Protein AF-A0A177QJ69-F1 (afdb_monomer_lite)

Structure (mmCIF, N/CA/C/O backbone):
data_AF-A0A177QJ69-F1
#
_entry.id   AF-A0A177QJ69-F1
#
loop_
_atom_site.group_PDB
_atom_site.id
_atom_site.type_symbol
_atom_site.label_atom_id
_atom_site.label_alt_id
_atom_site.label_comp_id
_a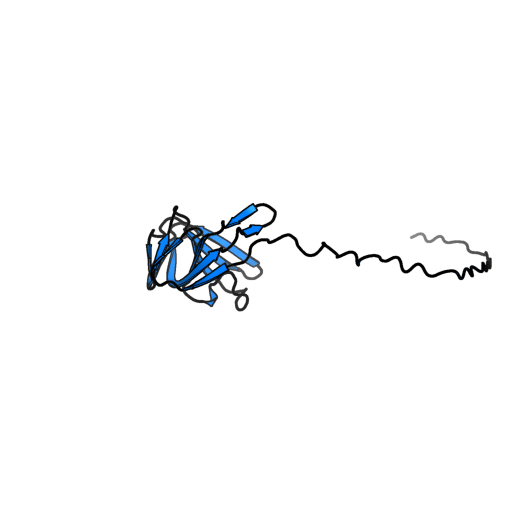tom_site.label_asym_id
_atom_site.label_entity_id
_atom_site.label_seq_id
_atom_site.pdbx_PDB_ins_code
_atom_site.Cartn_x
_atom_site.Cartn_y
_atom_site.Cartn_z
_atom_site.occupancy
_atom_site.B_iso_or_equiv
_atom_site.auth_seq_id
_atom_site.auth_comp_id
_atom_site.auth_asym_id
_atom_site.auth_atom_id
_atom_site.pdbx_PDB_model_num
ATOM 1 N N . MET A 1 1 ? 7.091 71.073 3.651 1.00 44.84 1 MET A N 1
ATOM 2 C CA . MET A 1 1 ? 6.932 72.081 2.580 1.00 44.84 1 MET A CA 1
ATOM 3 C C . MET A 1 1 ? 8.305 72.528 2.108 1.00 44.84 1 MET A C 1
ATOM 5 O O . MET A 1 1 ? 9.000 73.165 2.885 1.00 44.84 1 MET A O 1
ATOM 9 N N . LYS A 1 2 ? 8.689 72.193 0.874 1.00 37.41 2 LYS A N 1
ATOM 10 C CA . LYS A 1 2 ? 9.489 73.055 -0.011 1.00 37.41 2 LYS A CA 1
ATOM 11 C C . LYS A 1 2 ? 9.544 72.406 -1.394 1.00 37.41 2 LYS A C 1
ATOM 13 O O . LYS A 1 2 ? 10.042 71.301 -1.559 1.00 37.41 2 LYS A O 1
ATOM 18 N N . SER A 1 3 ? 8.916 73.096 -2.334 1.00 38.22 3 SER A N 1
ATOM 19 C CA . SER A 1 3 ? 8.969 72.876 -3.771 1.00 38.22 3 SER A CA 1
ATOM 20 C C . SER A 1 3 ? 10.009 73.843 -4.309 1.00 38.22 3 SER A C 1
ATOM 22 O O . SER A 1 3 ? 9.811 75.040 -4.131 1.00 38.22 3 SER A O 1
ATOM 24 N N . GLU A 1 4 ? 11.026 73.353 -5.012 1.00 46.81 4 GLU A N 1
ATOM 25 C CA . GLU A 1 4 ? 11.858 74.166 -5.905 1.00 46.81 4 GLU A CA 1
ATOM 26 C C . GLU A 1 4 ? 12.162 73.346 -7.176 1.00 46.81 4 GLU A C 1
ATOM 28 O O . GLU A 1 4 ? 12.928 72.389 -7.174 1.00 46.81 4 GLU A O 1
ATOM 33 N N . ARG A 1 5 ? 11.471 73.706 -8.266 1.00 46.41 5 ARG A N 1
ATOM 34 C CA . ARG A 1 5 ? 11.921 73.569 -9.671 1.00 46.41 5 ARG A CA 1
ATOM 35 C C . ARG A 1 5 ? 13.144 74.510 -9.865 1.00 46.41 5 ARG A C 1
ATOM 37 O O . ARG A 1 5 ? 13.237 75.416 -9.034 1.00 46.41 5 ARG A O 1
ATOM 44 N N . PRO A 1 6 ? 13.994 74.465 -10.933 1.00 54.56 6 PRO A N 1
ATOM 45 C CA . PRO A 1 6 ? 13.537 74.529 -12.337 1.00 54.56 6 PRO A CA 1
ATOM 46 C C . PRO A 1 6 ? 14.504 74.041 -13.455 1.00 54.56 6 PRO A C 1
ATOM 48 O O . PRO A 1 6 ? 15.569 73.498 -13.199 1.00 54.56 6 PRO A O 1
ATOM 51 N N . LEU A 1 7 ? 14.083 74.335 -14.701 1.00 43.59 7 LEU A N 1
ATOM 52 C CA . LEU A 1 7 ? 14.859 74.562 -15.941 1.00 43.59 7 LEU A CA 1
ATOM 53 C C . LEU A 1 7 ? 14.892 73.440 -17.004 1.00 43.59 7 LEU A C 1
ATOM 55 O O . LEU A 1 7 ? 15.698 72.521 -16.987 1.00 43.59 7 LEU A O 1
ATOM 59 N N . SER A 1 8 ? 14.038 73.630 -18.017 1.00 40.62 8 SER A N 1
ATOM 60 C CA . SER A 1 8 ? 14.307 73.358 -19.447 1.00 40.62 8 SER A CA 1
ATOM 61 C C . SER A 1 8 ? 15.443 74.281 -19.978 1.00 40.62 8 SER A C 1
ATOM 63 O O . SER A 1 8 ? 15.798 75.180 -19.214 1.00 40.62 8 SER A O 1
ATOM 65 N N . PRO A 1 9 ? 15.910 74.272 -21.259 1.00 48.44 9 PRO A N 1
ATOM 6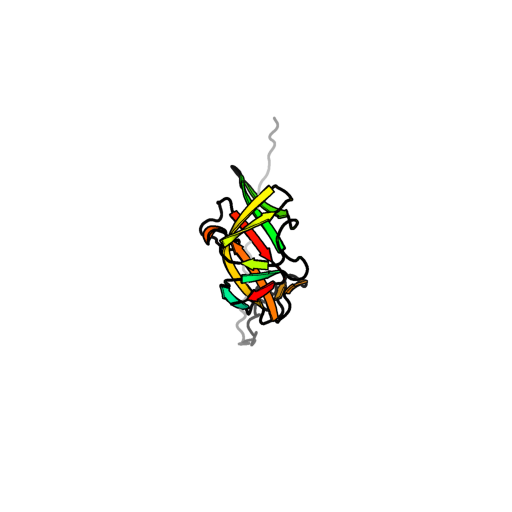6 C CA . PRO A 1 9 ? 15.385 73.589 -22.456 1.00 48.44 9 PRO A CA 1
ATOM 67 C C . PRO A 1 9 ? 16.460 73.106 -23.485 1.00 48.44 9 PRO A C 1
ATOM 69 O O . PRO A 1 9 ? 17.655 73.277 -23.288 1.00 48.44 9 PRO A O 1
ATOM 72 N N . ARG A 1 10 ? 15.975 72.634 -24.651 1.00 42.84 10 ARG A N 1
ATOM 73 C CA . ARG A 1 10 ? 16.646 72.523 -25.974 1.00 42.84 10 ARG A CA 1
ATOM 74 C C . ARG A 1 10 ? 17.732 71.450 -26.118 1.00 42.84 10 ARG A C 1
ATOM 76 O O . ARG A 1 10 ? 18.773 71.557 -25.507 1.00 42.84 10 ARG A O 1
ATOM 83 N N . PHE A 1 11 ? 17.532 70.508 -27.042 1.00 40.44 11 PHE A N 1
ATOM 84 C CA . PHE A 1 11 ? 18.345 70.380 -28.261 1.00 40.44 11 PHE A CA 1
ATOM 85 C C . PHE A 1 11 ? 17.637 69.440 -29.248 1.00 40.44 11 PHE A C 1
ATOM 87 O O . PHE A 1 11 ? 17.251 68.325 -28.915 1.00 40.44 11 PHE A O 1
ATOM 94 N N . SER A 1 12 ? 17.427 69.950 -30.459 1.00 42.06 12 SER A N 1
ATOM 95 C CA . SER A 1 12 ? 17.050 69.191 -31.646 1.00 42.06 12 SER A CA 1
ATOM 96 C C . SER A 1 12 ? 18.336 68.672 -32.284 1.00 42.06 12 SER A C 1
ATOM 98 O O . SER A 1 12 ? 19.258 69.463 -32.474 1.00 42.06 12 SER A O 1
ATOM 100 N N . MET A 1 13 ? 18.404 67.389 -32.634 1.00 40.38 13 MET A N 1
ATOM 101 C CA . MET A 1 13 ? 19.326 66.907 -33.662 1.00 40.38 13 MET A CA 1
ATOM 102 C C . MET A 1 13 ? 18.714 65.701 -34.366 1.00 40.38 13 MET A C 1
ATOM 104 O O . MET A 1 13 ? 18.559 64.623 -33.799 1.00 40.38 13 MET A O 1
ATOM 108 N N . ALA A 1 14 ? 18.359 65.921 -35.627 1.00 44.31 14 ALA A N 1
ATOM 109 C CA . ALA A 1 14 ? 18.190 64.862 -36.598 1.00 44.31 14 ALA A CA 1
ATOM 110 C C . ALA A 1 14 ? 19.538 64.166 -36.820 1.00 44.31 14 ALA A C 1
ATOM 112 O O . ALA A 1 14 ? 20.558 64.837 -36.971 1.00 44.31 14 ALA A O 1
ATOM 113 N N . LEU A 1 15 ? 19.532 62.839 -36.927 1.00 42.38 15 LEU A N 1
ATOM 114 C CA . LEU A 1 15 ? 20.552 62.141 -37.697 1.00 42.38 15 LEU A CA 1
ATOM 115 C C . LEU A 1 15 ? 19.956 60.868 -38.291 1.00 42.38 15 LEU A C 1
ATOM 117 O O . LEU A 1 15 ? 19.774 59.844 -37.640 1.00 42.38 15 LEU A O 1
ATOM 121 N N . VAL A 1 16 ? 19.599 61.011 -39.562 1.00 44.81 16 VAL A N 1
ATOM 122 C CA . VAL A 1 16 ? 19.341 59.927 -40.498 1.00 44.81 16 VAL A CA 1
ATOM 123 C C . VAL A 1 16 ? 20.676 59.238 -40.756 1.00 44.81 16 VAL A C 1
ATOM 125 O O . VAL A 1 16 ? 21.613 59.881 -41.224 1.00 44.81 16 VAL A O 1
ATOM 128 N N . LEU A 1 17 ? 20.755 57.934 -40.506 1.00 41.56 17 LEU A N 1
ATOM 129 C CA . LEU A 1 17 ? 21.794 57.088 -41.079 1.00 41.56 17 LEU A CA 1
ATOM 130 C C . LEU A 1 17 ? 21.141 55.840 -41.663 1.00 41.56 17 LEU A C 1
ATOM 132 O O . LEU A 1 17 ? 20.733 54.910 -40.975 1.00 41.56 17 LEU A O 1
ATOM 136 N N . SER A 1 18 ? 21.019 55.917 -42.984 1.00 41.94 18 SER A N 1
ATOM 137 C CA . SER A 1 18 ? 20.859 54.816 -43.920 1.00 41.94 18 SER A CA 1
ATOM 138 C C . SER A 1 18 ? 21.762 53.641 -43.543 1.00 41.94 18 SER A C 1
ATOM 140 O O . SER A 1 18 ? 22.980 53.805 -43.461 1.00 41.94 18 SER A O 1
ATOM 142 N N . MET A 1 19 ? 21.185 52.446 -43.449 1.00 41.31 19 MET A N 1
ATOM 143 C CA . MET A 1 19 ? 21.940 51.207 -43.597 1.00 41.31 19 MET A CA 1
ATOM 144 C C . MET A 1 19 ? 21.137 50.238 -44.467 1.00 41.31 19 MET A C 1
ATOM 146 O O . MET A 1 19 ? 20.418 49.370 -43.983 1.00 41.31 19 MET A O 1
ATOM 150 N N . MET A 1 20 ? 21.232 50.425 -45.785 1.00 43.12 20 MET A N 1
ATOM 151 C CA . MET A 1 20 ? 21.030 49.323 -46.718 1.00 43.12 20 MET A CA 1
ATOM 152 C C . MET A 1 20 ? 22.326 48.518 -46.790 1.00 43.12 20 MET A C 1
ATOM 154 O O . MET A 1 20 ? 23.326 49.015 -47.295 1.00 43.12 20 MET A O 1
ATOM 158 N N . CYS A 1 21 ? 22.268 47.263 -46.354 1.00 41.28 21 CYS A N 1
ATOM 159 C CA . CYS A 1 21 ? 23.084 46.192 -46.914 1.00 41.28 21 CYS A CA 1
ATOM 160 C C . CYS A 1 21 ? 22.148 45.026 -47.241 1.00 41.28 21 CYS A C 1
ATOM 162 O O . CYS A 1 21 ? 21.791 44.230 -46.375 1.00 41.28 21 CYS A O 1
ATOM 164 N N . LEU A 1 22 ? 21.748 44.939 -48.513 1.00 46.34 22 LEU A N 1
ATOM 165 C CA . LEU A 1 22 ? 21.492 43.648 -49.142 1.00 46.34 22 LEU A CA 1
ATOM 166 C C . LEU A 1 22 ? 22.809 42.870 -49.116 1.00 46.34 22 LEU A C 1
ATOM 168 O O . LEU A 1 22 ? 23.827 43.417 -49.531 1.00 46.34 22 LEU A O 1
ATOM 172 N N . THR A 1 23 ? 22.794 41.616 -48.672 1.00 46.00 23 THR A N 1
ATOM 173 C CA . THR A 1 23 ? 23.478 40.507 -49.360 1.00 46.00 23 THR A CA 1
ATOM 174 C C . THR A 1 23 ? 23.225 39.173 -48.658 1.00 46.00 23 THR A C 1
ATOM 176 O O . THR A 1 23 ? 23.439 39.013 -47.463 1.00 46.00 23 THR A O 1
ATOM 179 N N . SER A 1 24 ? 22.822 38.215 -49.492 1.00 44.72 24 SER A N 1
ATOM 180 C CA . SER A 1 24 ? 23.281 36.827 -49.477 1.00 44.72 24 SER A CA 1
ATOM 181 C C . SER A 1 24 ? 22.836 35.929 -48.323 1.00 44.72 24 SER A C 1
ATOM 183 O O . SER A 1 24 ? 23.484 35.807 -47.291 1.00 44.72 24 SER A O 1
ATOM 185 N N . SER A 1 25 ? 21.764 35.190 -48.609 1.00 53.25 25 SER A N 1
ATOM 186 C CA . SER A 1 25 ? 21.658 33.740 -48.434 1.00 53.25 25 SER A CA 1
ATOM 187 C C . SER A 1 25 ? 22.847 33.067 -47.739 1.00 53.25 25 SER A C 1
ATOM 189 O O . SER A 1 25 ? 23.768 32.563 -48.376 1.00 53.25 25 SER A O 1
ATOM 191 N N . ALA A 1 26 ? 22.754 32.963 -46.424 1.00 41.62 26 ALA A N 1
ATOM 192 C CA . ALA A 1 26 ? 23.258 31.817 -45.700 1.00 41.62 26 ALA A CA 1
ATOM 193 C C . ALA A 1 26 ? 22.081 31.316 -44.868 1.00 41.62 26 ALA A C 1
ATOM 195 O O . ALA A 1 26 ? 21.846 31.778 -43.753 1.00 41.62 26 ALA A O 1
ATOM 196 N N . CYS A 1 27 ? 21.305 30.382 -45.427 1.00 43.09 27 CYS A N 1
ATOM 197 C CA . CYS A 1 27 ? 20.527 29.463 -44.608 1.00 43.09 27 CYS A CA 1
ATOM 198 C C . CYS A 1 27 ? 21.549 28.654 -43.810 1.00 43.09 27 CYS A C 1
ATOM 200 O O . CYS A 1 27 ? 21.963 27.571 -44.221 1.00 43.09 27 CYS A O 1
ATOM 202 N N . SER A 1 28 ? 22.038 29.235 -42.713 1.00 38.03 28 SER A N 1
ATOM 203 C CA . SER A 1 28 ? 22.750 28.475 -41.709 1.00 38.03 28 SER A CA 1
ATOM 204 C C . SER A 1 28 ? 21.777 27.392 -41.296 1.00 38.03 28 SER A C 1
ATOM 206 O O . SER A 1 28 ? 20.668 27.676 -40.841 1.00 38.03 28 SER A O 1
ATOM 208 N N . ASN A 1 29 ? 22.169 26.155 -41.563 1.00 49.34 29 ASN A N 1
ATOM 209 C CA . ASN A 1 29 ? 21.467 24.955 -41.169 1.00 49.34 29 ASN A CA 1
ATOM 210 C C . ASN A 1 29 ? 21.609 24.836 -39.644 1.00 49.34 29 ASN A C 1
ATOM 212 O O . ASN A 1 29 ? 22.257 23.929 -39.123 1.00 49.34 29 ASN A O 1
ATOM 216 N N . SER A 1 30 ? 21.086 25.820 -38.911 1.00 47.72 30 SER A N 1
ATOM 217 C CA . SER A 1 30 ? 20.893 25.722 -37.486 1.00 47.72 30 SER A CA 1
ATOM 218 C C . SER A 1 30 ? 19.822 24.662 -37.333 1.00 47.72 30 SER A C 1
ATOM 220 O O . SER A 1 30 ? 18.631 24.937 -37.495 1.00 47.72 30 SER A O 1
ATOM 222 N N . LYS A 1 31 ? 20.258 23.426 -37.060 1.00 51.66 31 LYS A N 1
ATOM 223 C CA . LYS A 1 31 ? 19.425 22.464 -36.340 1.00 51.66 31 LYS A CA 1
ATOM 224 C C . LYS A 1 31 ? 18.661 23.269 -35.287 1.00 51.66 31 LYS A C 1
ATOM 226 O O . LYS A 1 31 ? 19.324 24.046 -34.588 1.00 51.66 31 LYS A O 1
ATOM 231 N N . PRO A 1 32 ? 17.323 23.165 -35.205 1.00 49.12 32 PRO A N 1
ATOM 232 C CA . PRO A 1 32 ? 16.612 23.848 -34.141 1.00 49.12 32 PRO A CA 1
ATOM 233 C C . PRO A 1 32 ? 17.322 23.462 -32.848 1.00 49.12 32 PRO A C 1
ATOM 235 O O . PRO A 1 32 ? 17.599 22.279 -32.628 1.00 49.12 32 PRO A O 1
ATOM 238 N N . ALA A 1 33 ? 17.723 24.464 -32.065 1.00 48.44 33 ALA A N 1
ATOM 239 C CA . ALA A 1 33 ? 18.151 24.222 -30.705 1.00 48.44 33 ALA A CA 1
ATOM 240 C C . ALA A 1 33 ? 16.953 23.540 -30.047 1.00 48.44 33 ALA A C 1
ATOM 242 O O . ALA A 1 33 ? 15.935 24.179 -29.788 1.00 48.44 33 ALA A O 1
ATOM 243 N N . VAL A 1 34 ? 17.031 22.214 -29.926 1.00 51.94 34 VAL A N 1
ATOM 244 C CA . VAL A 1 34 ? 16.095 21.445 -29.125 1.00 51.94 34 VAL A CA 1
ATOM 245 C C . VAL A 1 34 ? 16.272 22.018 -27.739 1.00 51.94 34 VAL A C 1
ATOM 247 O O . VAL A 1 34 ? 17.334 21.882 -27.134 1.00 51.94 34 VAL A O 1
ATOM 250 N N . ASP A 1 35 ? 15.262 22.757 -27.310 1.00 43.91 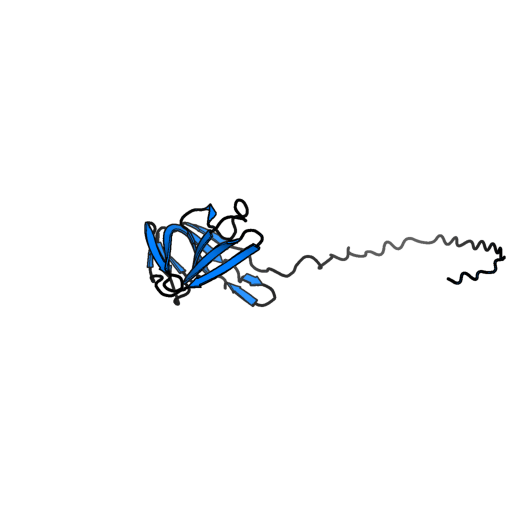35 ASP A N 1
ATOM 251 C CA . ASP A 1 35 ? 15.165 23.275 -25.967 1.00 43.91 35 ASP A CA 1
ATOM 252 C C . ASP A 1 35 ? 15.100 22.072 -25.016 1.00 43.91 35 ASP A C 1
ATOM 254 O O . ASP A 1 35 ? 14.044 21.492 -24.770 1.00 43.91 35 ASP A O 1
ATOM 258 N N . THR A 1 36 ? 16.260 21.643 -24.522 1.00 49.97 36 THR A N 1
ATOM 259 C CA . THR A 1 36 ? 16.399 20.605 -23.495 1.00 49.97 36 THR A CA 1
ATOM 260 C C . THR A 1 36 ? 15.969 21.101 -22.112 1.00 49.97 36 THR A C 1
ATOM 262 O O . THR A 1 36 ? 16.189 20.413 -21.119 1.00 49.97 36 THR A O 1
ATOM 265 N N . SER A 1 37 ? 15.298 22.256 -22.004 1.00 48.59 37 SER A N 1
ATOM 266 C CA . SER A 1 37 ? 14.652 22.670 -20.754 1.00 48.59 37 SER A CA 1
ATOM 267 C C . SER A 1 37 ? 13.413 21.837 -20.389 1.00 48.59 37 SER A C 1
ATOM 269 O O . SER A 1 37 ? 12.882 21.979 -19.284 1.00 48.59 37 SER A O 1
ATOM 271 N N . GLN A 1 38 ? 12.978 20.902 -21.243 1.00 48.19 38 GLN A N 1
ATOM 272 C CA . GLN A 1 38 ? 11.971 19.908 -20.870 1.00 48.19 38 GLN A CA 1
ATOM 273 C C . GLN A 1 38 ? 12.546 18.838 -19.925 1.00 48.19 38 GLN A C 1
ATOM 275 O O . GLN A 1 38 ? 12.960 17.767 -20.344 1.00 48.19 38 GLN A O 1
ATOM 280 N N . ASN A 1 39 ? 12.524 19.147 -18.624 1.00 51.00 39 ASN A N 1
ATOM 281 C CA . ASN A 1 39 ? 12.327 18.211 -17.508 1.00 51.00 39 ASN A CA 1
ATOM 282 C C . ASN A 1 39 ? 12.945 16.801 -17.663 1.00 51.00 39 ASN A C 1
ATOM 284 O O . ASN A 1 39 ? 12.240 15.796 -17.643 1.00 51.00 39 ASN A O 1
ATOM 288 N N . ASP A 1 40 ? 14.272 16.701 -17.614 1.00 49.12 40 ASP A N 1
ATOM 289 C CA . ASP A 1 40 ? 15.015 15.448 -17.360 1.00 49.12 40 ASP A CA 1
ATOM 290 C C . ASP A 1 40 ? 14.765 14.850 -15.943 1.00 49.12 40 ASP A C 1
ATOM 292 O O . ASP A 1 40 ? 15.572 14.089 -15.411 1.00 49.12 40 ASP A O 1
ATOM 296 N N . ARG A 1 41 ? 13.682 15.237 -15.252 1.00 58.16 41 ARG A N 1
ATOM 297 C CA . ARG A 1 41 ? 13.518 14.991 -13.809 1.00 58.16 41 ARG A CA 1
ATOM 298 C C . ARG A 1 41 ? 12.994 13.606 -13.450 1.00 58.16 41 ARG A C 1
ATOM 300 O O . ARG A 1 41 ? 13.289 13.172 -12.341 1.00 58.16 41 ARG A O 1
ATOM 307 N N . ALA A 1 42 ? 12.269 12.933 -14.343 1.00 55.28 42 ALA A N 1
ATOM 308 C CA . ALA A 1 42 ? 11.788 11.570 -14.133 1.00 55.28 42 ALA A CA 1
ATOM 309 C C . ALA A 1 42 ? 12.209 10.679 -15.305 1.00 55.28 42 ALA A C 1
ATOM 311 O O . ALA A 1 42 ? 11.822 10.927 -16.446 1.00 55.28 42 ALA A O 1
ATOM 312 N N . ARG A 1 43 ? 13.000 9.643 -15.017 1.00 59.81 43 ARG A N 1
ATOM 313 C CA . ARG A 1 43 ? 13.382 8.592 -15.973 1.00 59.81 43 ARG A CA 1
ATOM 314 C C . ARG A 1 43 ? 12.857 7.247 -15.472 1.00 59.81 43 ARG A C 1
ATOM 316 O O . ARG A 1 43 ? 12.801 7.042 -14.262 1.00 59.81 43 ARG A O 1
ATOM 323 N N . GLY A 1 44 ? 12.461 6.373 -16.401 1.00 58.59 44 GLY A N 1
ATOM 324 C CA . GLY A 1 44 ? 12.009 5.008 -16.104 1.00 58.59 44 GLY A CA 1
ATOM 325 C C . GLY A 1 44 ? 10.669 4.934 -15.366 1.00 58.59 44 GLY A C 1
ATOM 326 O O . GLY A 1 44 ? 10.591 4.462 -14.237 1.00 58.59 44 GLY A O 1
ATOM 327 N N . LEU A 1 45 ? 9.598 5.414 -16.007 1.00 70.94 45 LEU A N 1
ATOM 328 C CA . LEU A 1 45 ? 8.224 5.348 -15.477 1.00 70.94 45 LEU A CA 1
ATOM 329 C C . LEU A 1 45 ? 7.393 4.210 -16.089 1.00 70.94 45 LEU A C 1
ATOM 331 O O . LEU A 1 45 ? 6.182 4.156 -15.875 1.00 70.94 45 LEU A O 1
ATOM 335 N N . ALA A 1 46 ? 8.012 3.319 -16.867 1.00 88.31 46 ALA A N 1
ATOM 336 C CA . ALA A 1 46 ? 7.329 2.143 -17.383 1.00 88.31 46 ALA A CA 1
ATOM 337 C C . ALA A 1 46 ? 6.903 1.257 -16.205 1.00 88.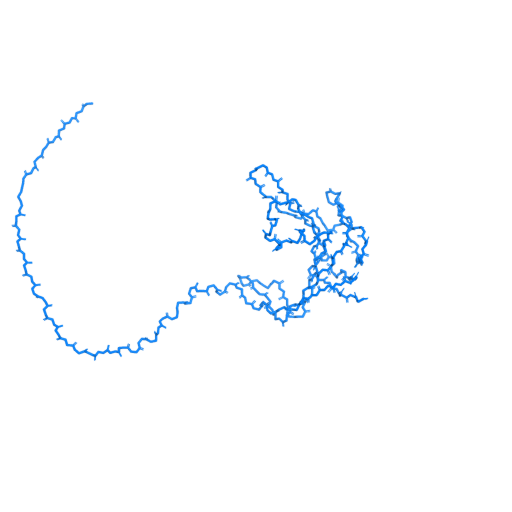31 46 ALA A C 1
ATOM 339 O O . ALA A 1 46 ? 7.737 0.785 -15.427 1.00 88.31 46 ALA A O 1
ATOM 340 N N . VAL A 1 47 ? 5.593 1.067 -16.057 1.00 92.88 47 VAL A N 1
ATOM 341 C CA . VAL A 1 47 ? 5.003 0.307 -14.955 1.00 92.88 47 VAL A CA 1
ATOM 342 C C . VAL A 1 47 ? 3.874 -0.586 -15.450 1.00 92.88 47 VAL A C 1
ATOM 344 O O . VAL A 1 47 ? 3.117 -0.212 -16.344 1.00 92.88 47 VAL A O 1
ATOM 347 N N . GLU A 1 48 ? 3.728 -1.737 -14.807 1.00 94.56 48 GLU A N 1
ATOM 348 C CA . GLU A 1 48 ? 2.518 -2.557 -14.853 1.00 94.56 48 GLU A CA 1
ATOM 349 C C . GLU A 1 48 ? 1.712 -2.325 -13.578 1.00 94.56 48 GLU A C 1
ATOM 351 O O . GLU A 1 48 ? 2.280 -2.125 -12.502 1.00 94.56 48 GLU A O 1
ATOM 356 N N . LYS A 1 49 ? 0.385 -2.342 -13.689 1.00 94.94 49 LYS A N 1
ATOM 357 C CA . LYS A 1 49 ? -0.522 -2.124 -12.562 1.00 94.94 49 LYS A CA 1
ATOM 358 C C . LYS A 1 49 ? -1.606 -3.185 -12.547 1.00 94.94 49 LYS A C 1
ATOM 360 O O . LYS A 1 49 ? -2.019 -3.664 -13.602 1.00 94.94 49 LYS A O 1
ATOM 365 N N . GLY A 1 50 ? -2.119 -3.477 -11.363 1.00 95.19 50 GLY A N 1
ATOM 366 C CA . GLY A 1 50 ? -3.283 -4.335 -11.210 1.00 95.19 50 GLY A CA 1
ATOM 367 C C . GLY A 1 50 ? -3.847 -4.298 -9.801 1.00 95.19 50 GLY A C 1
ATOM 368 O O . GLY A 1 50 ? -3.411 -3.522 -8.948 1.00 95.19 50 GLY A O 1
ATOM 369 N N . GLU A 1 51 ? -4.827 -5.161 -9.57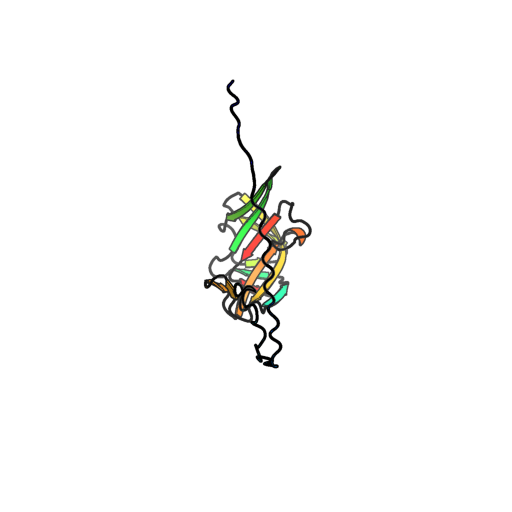1 1.00 96.06 51 GLU A N 1
ATOM 370 C CA . GLU A 1 51 ? -5.434 -5.377 -8.262 1.00 96.06 51 GLU A CA 1
ATOM 371 C C . GLU A 1 51 ? -4.993 -6.723 -7.688 1.00 96.06 51 GLU A C 1
ATOM 373 O O . GLU A 1 51 ? -4.689 -7.662 -8.426 1.00 96.06 51 GLU A O 1
ATOM 378 N N . ALA A 1 52 ? -4.941 -6.805 -6.363 1.00 96.25 52 ALA A N 1
ATOM 379 C CA . ALA A 1 52 ? -4.620 -8.017 -5.624 1.00 96.25 52 ALA A CA 1
ATOM 380 C C . ALA A 1 52 ? -5.718 -8.331 -4.608 1.00 96.25 52 ALA A C 1
ATOM 382 O O . ALA A 1 52 ? -6.336 -7.432 -4.036 1.00 96.25 52 ALA A O 1
ATOM 383 N N . LYS A 1 53 ? -5.914 -9.619 -4.319 1.00 97.25 53 LYS A N 1
ATOM 384 C CA . LYS A 1 53 ? -6.753 -10.040 -3.188 1.00 97.25 53 LYS A CA 1
ATOM 385 C C . LYS A 1 53 ? -5.968 -10.121 -1.892 1.00 97.25 53 LYS A C 1
ATOM 387 O O . LYS A 1 53 ? -6.544 -9.976 -0.815 1.00 97.25 53 LYS A O 1
ATOM 392 N N . LYS A 1 54 ? -4.667 -10.385 -1.993 1.00 97.81 54 LYS A N 1
ATOM 393 C CA . LYS A 1 54 ? -3.787 -10.568 -0.851 1.00 97.81 54 LYS A CA 1
ATOM 394 C C . LYS A 1 54 ? -2.361 -10.170 -1.199 1.00 97.81 54 LYS A C 1
ATOM 396 O O . LYS A 1 54 ? -1.911 -10.339 -2.328 1.00 97.81 54 LYS A O 1
ATOM 401 N N . ILE A 1 55 ? -1.640 -9.659 -0.210 1.00 98.06 55 ILE A N 1
ATOM 402 C CA . ILE A 1 55 ? -0.221 -9.335 -0.321 1.00 98.06 55 ILE A CA 1
ATOM 403 C C . ILE A 1 55 ? 0.552 -9.806 0.906 1.00 98.06 55 ILE A C 1
ATOM 405 O O . ILE A 1 55 ? -0.006 -9.954 1.999 1.00 98.06 55 ILE A O 1
ATOM 409 N N . ILE A 1 56 ? 1.857 -9.980 0.725 1.00 98.19 56 ILE A N 1
ATOM 410 C CA . ILE A 1 56 ? 2.831 -10.109 1.805 1.00 98.19 56 ILE A CA 1
ATOM 411 C C . ILE A 1 56 ? 3.710 -8.858 1.812 1.00 98.19 56 ILE A C 1
ATOM 413 O O . ILE A 1 56 ? 4.385 -8.556 0.832 1.00 98.19 56 ILE A O 1
ATOM 417 N N . VAL A 1 57 ? 3.717 -8.144 2.933 1.00 97.25 57 VAL A N 1
ATOM 418 C CA . VAL A 1 57 ? 4.612 -7.021 3.215 1.00 97.25 57 VAL A CA 1
ATOM 419 C C . VAL A 1 57 ? 6.019 -7.566 3.441 1.00 97.25 57 VAL A C 1
ATOM 421 O O . VAL A 1 57 ? 6.250 -8.357 4.358 1.00 97.25 57 VAL A O 1
ATOM 424 N N . LYS A 1 58 ? 6.981 -7.127 2.634 1.00 96.69 58 LYS A N 1
ATOM 425 C CA . LYS A 1 58 ? 8.396 -7.471 2.803 1.00 96.69 58 LYS A CA 1
ATOM 426 C C . LYS A 1 58 ? 9.119 -6.362 3.553 1.00 96.69 58 LYS A C 1
ATOM 428 O O . LYS A 1 58 ? 8.704 -5.206 3.530 1.00 96.69 58 LYS A O 1
ATOM 433 N N . ASN A 1 59 ? 10.199 -6.717 4.248 1.00 94.44 59 ASN A N 1
ATOM 434 C CA . ASN A 1 59 ? 11.132 -5.760 4.857 1.00 94.44 59 ASN A CA 1
ATOM 435 C C . ASN A 1 59 ? 10.496 -4.716 5.802 1.00 94.44 59 ASN A C 1
ATOM 437 O O . ASN A 1 59 ? 11.046 -3.633 5.981 1.00 94.44 59 ASN A O 1
ATOM 441 N N . ASN A 1 60 ? 9.340 -5.023 6.412 1.00 94.06 60 ASN A N 1
ATOM 442 C CA . ASN A 1 60 ? 8.549 -4.074 7.214 1.00 94.06 60 ASN A CA 1
ATOM 443 C C . ASN A 1 60 ? 8.297 -2.737 6.488 1.00 94.06 60 ASN A C 1
ATOM 445 O O . ASN A 1 60 ? 8.278 -1.672 7.103 1.00 94.06 60 ASN A O 1
ATOM 449 N N . SER A 1 61 ? 8.108 -2.802 5.169 1.00 95.31 61 SER A N 1
ATOM 450 C CA . SER A 1 61 ? 8.031 -1.652 4.264 1.00 95.31 61 SER A CA 1
ATOM 451 C C . SER A 1 61 ? 6.687 -0.912 4.281 1.00 95.31 61 SER A C 1
ATOM 453 O O . SER A 1 61 ? 6.497 0.058 3.544 1.00 95.31 61 SER A O 1
ATOM 455 N N . ALA A 1 62 ? 5.734 -1.371 5.095 1.00 96.94 62 ALA A N 1
ATOM 456 C CA . ALA A 1 62 ? 4.397 -0.808 5.155 1.00 96.94 62 ALA A CA 1
ATOM 457 C C . ALA A 1 62 ? 4.322 0.399 6.096 1.00 96.94 62 ALA A C 1
ATOM 459 O O . ALA A 1 62 ? 4.769 0.353 7.242 1.00 96.94 62 ALA A O 1
ATOM 460 N N . THR A 1 63 ? 3.700 1.477 5.627 1.00 96.69 63 THR A N 1
ATOM 461 C CA . THR A 1 63 ? 3.408 2.674 6.421 1.00 96.69 63 THR A CA 1
ATOM 462 C C . THR A 1 63 ? 2.005 3.172 6.104 1.00 96.69 63 THR A C 1
ATOM 464 O O . THR A 1 63 ? 1.630 3.309 4.940 1.00 96.69 63 THR A O 1
ATOM 467 N N . MET A 1 64 ? 1.227 3.458 7.146 1.00 96.56 64 MET A N 1
ATOM 468 C CA . MET A 1 64 ? -0.060 4.130 7.013 1.00 96.56 64 MET A CA 1
ATOM 469 C C . MET A 1 64 ? 0.162 5.637 6.916 1.00 96.56 64 MET A C 1
ATOM 471 O O . MET A 1 64 ? 0.919 6.211 7.703 1.00 96.56 64 MET A O 1
ATOM 475 N N . TYR A 1 65 ? -0.526 6.272 5.980 1.00 95.00 65 TYR A N 1
ATOM 476 C CA . TYR A 1 65 ? -0.484 7.703 5.725 1.00 95.00 65 TYR A CA 1
ATOM 477 C C . TYR A 1 65 ? -1.875 8.296 5.819 1.00 95.00 65 TYR A C 1
ATOM 479 O O . TYR A 1 65 ? -2.874 7.628 5.554 1.00 95.00 65 TYR A O 1
ATOM 487 N N . GLN A 1 66 ? -1.914 9.573 6.179 1.00 92.50 66 GLN A N 1
ATOM 488 C CA . GLN A 1 66 ? -3.144 10.333 6.236 1.00 92.50 66 GLN A CA 1
ATOM 489 C C . GLN A 1 66 ? -2.984 11.671 5.523 1.00 92.50 66 GLN A C 1
ATOM 491 O O . GLN A 1 66 ? -1.979 12.364 5.696 1.00 92.50 66 GLN A O 1
ATOM 496 N N . HIS A 1 67 ? -4.022 12.040 4.780 1.00 90.06 67 HIS A N 1
ATOM 497 C CA . HIS A 1 67 ? -4.295 13.400 4.351 1.00 90.06 67 HIS A CA 1
ATOM 498 C C . HIS A 1 67 ? -5.359 13.976 5.287 1.00 90.06 67 HIS A C 1
ATOM 500 O O . HIS A 1 67 ? -6.399 13.349 5.481 1.00 90.06 67 HIS A O 1
ATOM 506 N N . LYS A 1 68 ? -5.093 15.130 5.901 1.00 84.94 68 LYS A N 1
ATOM 507 C CA . LYS A 1 68 ? -6.069 15.872 6.703 1.00 84.94 68 LYS A CA 1
ATOM 508 C C . LYS A 1 68 ? -6.327 17.234 6.097 1.00 84.94 68 LYS A C 1
ATOM 510 O O . LYS A 1 68 ? -5.386 17.996 5.845 1.00 84.94 68 LYS A O 1
ATOM 515 N N . LYS A 1 69 ? -7.603 17.562 5.962 1.00 81.19 69 LYS A N 1
ATOM 516 C CA . LYS A 1 69 ? -8.068 18.898 5.635 1.00 81.19 69 LYS A CA 1
ATOM 517 C C . LYS A 1 69 ? -8.212 19.731 6.902 1.00 81.19 69 LYS A C 1
ATOM 519 O O . LYS A 1 69 ? -8.921 19.376 7.839 1.00 81.19 69 LYS A O 1
ATOM 524 N N . PHE A 1 70 ? -7.595 20.900 6.890 1.00 74.38 70 PHE A N 1
ATOM 525 C CA . PHE A 1 70 ? -7.890 21.989 7.811 1.00 74.38 70 PHE A CA 1
ATOM 526 C C . PHE A 1 70 ? -8.604 23.116 7.056 1.00 74.38 70 PHE A C 1
ATOM 528 O O . PHE A 1 70 ? -8.634 23.136 5.828 1.00 74.38 70 PHE A O 1
ATOM 535 N N . TYR A 1 71 ? -9.172 24.081 7.786 1.00 65.75 71 TYR A N 1
ATOM 536 C CA . TYR A 1 71 ? -9.981 25.172 7.216 1.00 65.75 71 TYR A CA 1
ATOM 537 C C . TYR A 1 71 ? -9.323 25.919 6.040 1.00 65.75 71 TYR A C 1
ATOM 539 O O . TYR A 1 71 ? -10.031 26.404 5.163 1.00 65.75 71 TYR A O 1
ATOM 547 N N . ILE A 1 72 ? -7.989 26.011 6.015 1.00 70.94 72 ILE A N 1
ATOM 548 C CA . ILE A 1 72 ? -7.219 26.730 4.985 1.00 70.94 72 ILE A CA 1
ATOM 549 C C . ILE A 1 72 ? -5.959 25.983 4.515 1.00 70.94 72 ILE A C 1
ATOM 551 O O . ILE A 1 72 ? -5.252 26.470 3.636 1.00 70.94 72 ILE A O 1
ATOM 555 N N . THR A 1 73 ? -5.643 24.824 5.099 1.00 77.56 73 THR A N 1
ATOM 556 C CA . THR A 1 73 ? -4.414 24.071 4.808 1.00 77.56 73 THR A CA 1
ATOM 557 C C . THR A 1 73 ? -4.696 22.583 4.669 1.00 77.56 73 THR A C 1
ATOM 559 O O . THR A 1 73 ? -5.630 22.046 5.258 1.00 77.56 73 THR A O 1
ATOM 562 N N . LEU A 1 74 ? -3.858 21.910 3.889 1.00 79.31 74 LEU A N 1
ATOM 563 C CA . LEU A 1 74 ? -3.841 20.459 3.756 1.00 79.31 74 LEU A CA 1
ATOM 564 C C . LEU A 1 74 ? -2.559 19.948 4.412 1.00 79.31 74 LEU A C 1
ATOM 566 O O . LEU A 1 74 ? -1.485 20.516 4.206 1.00 79.31 74 LEU A O 1
ATOM 570 N N . SER A 1 75 ? -2.663 18.894 5.215 1.00 84.00 75 SER A N 1
ATOM 571 C CA . SER A 1 75 ? -1.505 18.227 5.809 1.00 84.00 75 SER A CA 1
ATOM 572 C C . SER A 1 75 ? -1.487 16.771 5.388 1.00 84.00 75 SER A C 1
ATOM 574 O O . SER A 1 75 ? -2.491 16.076 5.499 1.00 84.00 75 SER A O 1
ATOM 576 N N . SER A 1 76 ? -0.340 16.309 4.902 1.00 87.69 76 SER A N 1
ATOM 577 C CA . SER A 1 76 ? -0.091 14.899 4.606 1.00 87.69 76 SER A CA 1
ATOM 578 C C . SER A 1 76 ? 1.078 14.410 5.432 1.00 87.69 76 SER A C 1
ATOM 580 O O . SER A 1 76 ? 2.102 15.090 5.510 1.00 87.69 76 SER A O 1
ATOM 582 N N . GLY A 1 77 ? 0.954 13.226 6.020 1.00 89.31 77 GLY A N 1
ATOM 583 C CA . GLY A 1 77 ? 2.054 12.649 6.776 1.00 89.31 77 GLY A CA 1
ATOM 584 C C . GLY A 1 77 ? 1.835 11.195 7.172 1.00 89.31 77 GLY A C 1
ATOM 585 O O . GLY A 1 77 ? 0.721 10.674 7.051 1.00 89.31 77 GLY A O 1
ATOM 586 N N . PRO A 1 78 ? 2.904 10.527 7.635 1.00 92.44 78 PRO A N 1
ATOM 587 C CA . PRO A 1 78 ? 2.810 9.172 8.143 1.00 92.44 78 PRO A CA 1
ATOM 588 C C . PRO A 1 78 ? 2.045 9.158 9.471 1.00 92.44 78 PRO A C 1
ATOM 590 O O . PRO A 1 78 ? 2.320 9.935 10.386 1.00 92.44 78 PRO A O 1
ATOM 593 N N . VAL A 1 79 ? 1.103 8.230 9.584 1.00 92.25 79 VAL A N 1
ATOM 594 C CA . VAL A 1 79 ? 0.422 7.878 10.833 1.00 92.25 79 VAL A CA 1
ATOM 595 C C . VAL A 1 79 ? 1.269 6.897 11.641 1.00 92.25 79 VAL A C 1
ATOM 597 O O . VAL A 1 79 ? 1.341 6.989 12.867 1.00 92.25 79 VAL A O 1
ATOM 600 N N . GLY A 1 80 ? 1.921 5.958 10.952 1.00 92.31 80 GLY A N 1
ATOM 601 C CA . GLY A 1 80 ? 2.841 4.997 11.547 1.00 92.31 80 GLY A CA 1
ATOM 602 C C . GLY A 1 80 ? 2.920 3.680 10.777 1.00 92.31 80 GLY A C 1
ATOM 603 O O . GLY A 1 80 ? 2.091 3.392 9.917 1.00 92.31 80 GLY A O 1
ATOM 604 N N . SER A 1 81 ? 3.927 2.879 11.115 1.00 92.88 81 SER A N 1
ATOM 605 C CA . SER A 1 81 ? 4.179 1.544 10.548 1.00 92.88 81 SER A CA 1
ATOM 606 C C . SER A 1 81 ? 3.942 0.405 11.549 1.00 92.88 81 SER A C 1
ATOM 608 O O . SER A 1 81 ? 3.658 -0.726 11.166 1.00 92.88 81 SER A O 1
ATOM 610 N N . SER A 1 82 ? 4.016 0.687 12.854 1.00 92.06 82 SER A N 1
ATOM 611 C CA . SER A 1 82 ? 3.837 -0.326 13.901 1.00 92.06 82 SER A CA 1
ATOM 612 C C . SER A 1 82 ? 2.389 -0.813 13.991 1.00 92.06 82 SER A C 1
ATOM 614 O O . SER A 1 82 ? 1.464 -0.004 14.070 1.00 92.06 82 SER A O 1
ATOM 616 N N . GLY A 1 83 ? 2.203 -2.134 14.048 1.00 89.00 83 GLY A N 1
ATOM 617 C CA . GLY A 1 83 ? 0.889 -2.786 14.110 1.00 89.00 83 GLY A CA 1
ATOM 618 C C . GLY A 1 83 ? 0.337 -3.234 12.756 1.00 89.00 83 GLY A C 1
ATOM 619 O O . GLY A 1 83 ? -0.599 -4.029 12.737 1.00 89.00 83 GLY A O 1
ATOM 620 N N . ILE A 1 84 ? 0.944 -2.800 11.646 1.00 94.94 84 ILE A N 1
ATOM 621 C CA . ILE A 1 84 ? 0.581 -3.281 10.312 1.00 94.94 84 ILE A CA 1
ATOM 622 C C . ILE A 1 84 ? 1.069 -4.734 10.160 1.00 94.94 84 ILE A C 1
ATOM 624 O O . ILE A 1 84 ? 2.251 -4.997 10.404 1.00 94.94 84 ILE A O 1
ATOM 628 N N . PRO A 1 85 ? 0.192 -5.691 9.801 1.00 95.69 85 PRO A N 1
ATOM 629 C CA . PRO A 1 85 ? 0.561 -7.096 9.710 1.00 95.69 85 PRO A CA 1
ATOM 630 C C . PRO A 1 85 ? 1.409 -7.381 8.466 1.00 95.69 85 PRO A C 1
ATOM 632 O O . PRO A 1 85 ? 1.357 -6.672 7.463 1.00 95.69 85 PRO A O 1
ATOM 635 N N . THR A 1 86 ? 2.168 -8.476 8.517 1.00 97.12 86 THR A N 1
ATOM 636 C CA . THR A 1 86 ? 3.005 -8.937 7.399 1.00 97.12 86 THR A CA 1
ATOM 637 C C . THR A 1 86 ? 2.186 -9.472 6.223 1.00 97.12 86 THR A C 1
ATOM 639 O O . THR A 1 86 ? 2.670 -9.472 5.101 1.00 97.12 86 THR A O 1
ATOM 642 N N . ALA A 1 87 ? 0.955 -9.925 6.449 1.00 97.50 87 ALA A N 1
ATOM 643 C CA . ALA A 1 87 ? 0.037 -10.346 5.396 1.00 97.50 87 ALA A CA 1
ATOM 644 C C . ALA A 1 87 ? -1.237 -9.506 5.479 1.00 97.50 87 ALA A C 1
ATOM 646 O O . ALA A 1 87 ? -1.759 -9.315 6.576 1.00 97.50 87 ALA A O 1
ATOM 647 N N . ILE A 1 88 ? -1.715 -9.016 4.336 1.00 97.81 88 ILE A N 1
ATOM 648 C CA . ILE A 1 88 ? -2.941 -8.215 4.232 1.00 97.81 88 ILE A CA 1
ATOM 649 C C . ILE A 1 88 ? -3.788 -8.804 3.111 1.00 97.81 88 ILE A C 1
ATOM 651 O O . ILE A 1 88 ? -3.307 -8.954 1.989 1.00 97.81 88 ILE A O 1
ATOM 655 N N . SER A 1 89 ? -5.038 -9.126 3.416 1.00 98.06 89 SER A N 1
ATOM 656 C CA . SER A 1 89 ? -6.045 -9.616 2.478 1.00 98.06 89 SER A CA 1
ATOM 657 C C . SER A 1 89 ? -7.205 -8.628 2.386 1.00 98.06 89 SER A C 1
ATOM 659 O O . SER A 1 89 ? -7.434 -7.826 3.293 1.00 98.06 89 SER A O 1
ATOM 661 N N . LEU A 1 90 ? -7.968 -8.692 1.298 1.00 97.12 90 LEU A N 1
ATOM 662 C CA . LEU A 1 90 ? -9.217 -7.945 1.199 1.00 97.12 90 LEU A CA 1
ATOM 663 C C . LEU A 1 90 ? -10.169 -8.329 2.341 1.00 97.12 90 LEU A C 1
ATOM 665 O O . LEU A 1 90 ? -10.375 -9.506 2.627 1.00 97.12 90 LEU A O 1
ATOM 669 N N . GLY A 1 91 ? -10.757 -7.317 2.972 1.00 96.62 91 GLY A N 1
ATOM 670 C CA . GLY A 1 91 ? -11.605 -7.437 4.155 1.00 96.62 91 GLY A CA 1
ATOM 671 C C . GLY A 1 91 ? -10.866 -7.269 5.485 1.00 96.62 91 GLY A C 1
ATOM 672 O O . GLY A 1 91 ? -11.526 -6.994 6.485 1.00 96.62 91 GLY A O 1
ATOM 673 N N . ASP A 1 92 ? -9.532 -7.362 5.513 1.00 97.44 92 ASP A N 1
ATOM 674 C CA . ASP A 1 92 ? -8.768 -7.203 6.752 1.00 97.44 92 ASP A CA 1
ATOM 675 C C . ASP A 1 92 ? -8.854 -5.764 7.278 1.00 97.44 92 ASP A C 1
ATOM 677 O O . ASP A 1 92 ? -8.716 -4.792 6.529 1.00 97.44 92 ASP A O 1
ATOM 681 N N . THR A 1 93 ? -9.021 -5.614 8.592 1.00 96.81 93 THR A N 1
ATOM 682 C CA . THR A 1 93 ? -8.856 -4.328 9.278 1.00 96.81 93 THR A CA 1
ATOM 683 C C . THR A 1 93 ? -7.424 -4.210 9.789 1.00 96.81 93 THR A C 1
ATOM 685 O O . THR A 1 93 ? -6.974 -4.987 10.629 1.00 96.81 93 THR A O 1
ATOM 688 N N . VAL A 1 94 ? -6.698 -3.220 9.280 1.00 95.38 94 VAL A N 1
ATOM 689 C CA . VAL A 1 94 ? -5.290 -2.971 9.581 1.00 95.38 94 VAL A CA 1
ATOM 690 C C . VAL A 1 94 ? -5.157 -1.778 10.519 1.00 95.38 94 VAL A C 1
ATOM 692 O O . VAL A 1 94 ? -5.693 -0.707 10.244 1.00 95.38 94 VAL A O 1
ATOM 695 N N . PHE A 1 95 ? -4.398 -1.943 11.604 1.00 93.44 95 PHE A N 1
ATOM 696 C CA . PHE A 1 95 ? -4.224 -0.925 12.639 1.00 93.44 95 PHE A CA 1
ATOM 697 C C . PHE A 1 95 ? -2.797 -0.367 12.673 1.00 93.44 95 PHE A C 1
ATOM 699 O O . PHE A 1 95 ? -1.830 -1.115 12.816 1.00 93.44 95 PHE A O 1
ATOM 706 N N . ALA A 1 96 ? -2.659 0.958 12.620 1.00 89.81 96 ALA A N 1
ATOM 707 C CA . ALA A 1 96 ? -1.398 1.653 12.859 1.00 89.81 96 ALA A CA 1
ATOM 708 C C . ALA A 1 96 ? -1.387 2.251 14.273 1.00 89.81 96 ALA A C 1
ATOM 710 O O . ALA A 1 96 ? -2.059 3.246 14.566 1.00 89.81 96 ALA A O 1
ATOM 711 N N . LYS A 1 97 ? -0.561 1.670 15.151 1.00 82.94 97 LYS A N 1
ATOM 712 C CA . LYS A 1 97 ? -0.471 2.027 16.577 1.00 82.94 97 LYS A CA 1
ATOM 713 C C . LYS A 1 97 ? -0.080 3.485 16.829 1.00 82.94 97 LYS A C 1
ATOM 715 O O . LYS A 1 97 ? -0.429 4.013 17.876 1.00 82.94 97 LYS A O 1
ATOM 720 N N . GLY A 1 98 ? 0.622 4.130 15.893 1.00 74.94 98 GLY A N 1
ATOM 721 C CA . GLY A 1 98 ? 1.189 5.473 16.077 1.00 74.94 98 GLY A CA 1
ATOM 722 C C . GLY A 1 98 ? 0.165 6.537 16.484 1.00 74.94 98 GLY A C 1
ATOM 723 O O . GLY A 1 98 ? 0.377 7.239 17.466 1.00 74.94 98 GLY A O 1
ATOM 724 N N . GLN A 1 99 ? -0.963 6.628 15.774 1.00 76.69 99 GLN A N 1
ATOM 725 C CA . GLN A 1 99 ? -2.065 7.547 16.118 1.00 76.69 99 GLN A CA 1
ATOM 726 C C . GLN A 1 99 ? -3.404 6.820 16.301 1.00 76.69 99 GLN A C 1
ATOM 728 O O . GLN A 1 99 ? -4.462 7.443 16.230 1.00 76.69 99 GLN A O 1
ATOM 733 N N . GLY A 1 100 ? -3.360 5.498 16.497 1.00 83.12 100 GLY A N 1
ATOM 734 C CA . GLY A 1 100 ? -4.541 4.666 16.715 1.00 83.12 100 GLY A CA 1
ATOM 735 C C . GLY A 1 100 ? -5.528 4.678 15.548 1.00 83.12 100 GLY A C 1
ATOM 736 O O . GLY A 1 100 ? -6.733 4.756 15.771 1.00 83.12 100 GLY A O 1
ATOM 737 N N . LYS A 1 101 ? -5.028 4.665 14.308 1.00 89.81 101 LYS A N 1
ATOM 738 C CA . LYS A 1 101 ? -5.873 4.638 13.109 1.00 89.81 101 LYS A CA 1
ATOM 739 C C . LYS A 1 101 ? -6.032 3.225 12.588 1.00 89.81 101 LYS A C 1
ATOM 741 O O . LYS A 1 101 ? -5.092 2.432 12.611 1.00 89.81 101 LYS A O 1
ATOM 746 N N . GLU A 1 102 ? -7.221 2.958 12.080 1.00 94.19 102 GLU A N 1
ATOM 747 C CA . GLU A 1 102 ? -7.587 1.707 11.441 1.00 94.19 102 GLU A CA 1
ATOM 748 C C . GLU A 1 102 ? -8.033 1.957 10.004 1.00 94.19 102 GLU A C 1
ATOM 750 O O . GLU A 1 102 ? -8.606 3.001 9.690 1.00 94.19 102 GLU A O 1
ATOM 755 N N . LEU A 1 103 ? -7.742 0.996 9.136 1.00 95.50 103 LEU A N 1
ATOM 756 C CA . LEU A 1 103 ? -8.136 0.996 7.736 1.00 95.50 103 LEU A CA 1
ATOM 757 C C . LEU A 1 103 ? -8.645 -0.393 7.377 1.00 95.50 103 LEU A C 1
ATOM 759 O O . LEU A 1 103 ? -7.959 -1.379 7.631 1.00 95.50 103 LEU A O 1
ATOM 763 N N . THR A 1 104 ? -9.820 -0.483 6.756 1.00 97.62 104 THR A N 1
ATOM 764 C CA . THR A 1 104 ? -10.292 -1.754 6.189 1.00 97.62 104 THR A CA 1
ATOM 765 C C . THR A 1 104 ? -9.819 -1.878 4.746 1.00 97.62 104 THR A C 1
ATOM 767 O O . THR A 1 104 ? -10.135 -1.025 3.918 1.00 97.62 104 THR A O 1
ATOM 770 N N . ALA A 1 105 ? -9.075 -2.938 4.438 1.00 97.56 105 ALA A N 1
ATOM 771 C CA . ALA A 1 105 ? -8.530 -3.207 3.116 1.00 97.56 105 ALA A CA 1
ATOM 772 C C . ALA A 1 105 ? -9.647 -3.625 2.149 1.00 97.56 105 ALA A C 1
ATOM 774 O O . ALA A 1 105 ? -10.006 -4.795 2.070 1.00 97.56 105 ALA A O 1
ATOM 775 N N . LYS A 1 106 ? -10.231 -2.675 1.415 1.00 98.00 106 LYS A N 1
ATOM 776 C CA . LYS A 1 106 ? -11.259 -2.974 0.399 1.00 98.00 106 LYS A CA 1
ATOM 777 C C . LYS A 1 106 ? -10.706 -3.007 -1.016 1.00 98.00 106 LYS A C 1
ATOM 779 O O . LYS A 1 106 ? -11.275 -3.685 -1.864 1.00 98.00 106 LYS A O 1
ATOM 784 N N . HIS A 1 107 ? -9.601 -2.308 -1.246 1.00 97.44 107 HIS A N 1
ATOM 785 C CA . HIS A 1 107 ? -8.872 -2.342 -2.501 1.00 97.44 107 HIS A CA 1
ATOM 786 C C . HIS A 1 107 ? -7.378 -2.441 -2.209 1.00 97.44 107 HIS A C 1
ATOM 788 O O . HIS A 1 107 ? -6.863 -1.723 -1.347 1.00 97.44 107 HIS A O 1
ATOM 794 N N . ILE A 1 108 ? -6.692 -3.322 -2.934 1.00 97.62 108 ILE A N 1
ATOM 795 C CA . ILE A 1 108 ? -5.237 -3.446 -2.909 1.00 97.62 108 ILE A CA 1
ATOM 796 C C . ILE A 1 108 ? -4.764 -3.306 -4.349 1.00 97.62 108 ILE A C 1
ATOM 798 O O . ILE A 1 108 ? -4.999 -4.186 -5.174 1.00 97.62 108 ILE A O 1
ATOM 802 N N . PHE A 1 109 ? -4.096 -2.198 -4.638 1.00 97.19 109 PHE A N 1
ATOM 803 C CA . PHE A 1 109 ? -3.498 -1.932 -5.937 1.00 97.19 109 PHE A CA 1
ATOM 804 C C . PHE A 1 109 ? -2.010 -2.223 -5.866 1.00 97.19 109 PHE A C 1
ATOM 806 O O . PHE A 1 109 ? -1.347 -1.795 -4.922 1.00 97.19 109 PHE A O 1
ATOM 813 N N . TRP A 1 110 ? -1.475 -2.913 -6.864 1.00 96.25 110 TRP A N 1
ATOM 814 C CA . TRP A 1 110 ? -0.041 -3.121 -7.003 1.00 96.25 110 TRP A CA 1
ATOM 815 C C . TRP A 1 110 ? 0.486 -2.390 -8.233 1.00 96.25 110 TRP A C 1
ATOM 817 O O . TRP A 1 110 ? -0.212 -2.225 -9.235 1.00 96.25 110 TRP A O 1
ATOM 827 N N . THR A 1 111 ? 1.730 -1.935 -8.144 1.00 95.19 111 THR A N 1
ATOM 828 C CA . THR A 1 111 ? 2.481 -1.342 -9.250 1.00 95.19 111 THR A CA 1
ATOM 829 C C . THR A 1 111 ? 3.838 -2.024 -9.330 1.00 95.19 111 THR A C 1
ATOM 831 O O . THR A 1 111 ? 4.607 -1.992 -8.371 1.00 95.19 111 THR A O 1
ATOM 834 N N . ARG A 1 112 ? 4.131 -2.650 -10.470 1.00 95.06 112 ARG A N 1
ATOM 835 C CA . ARG A 1 112 ? 5.436 -3.231 -10.785 1.00 95.06 112 ARG A CA 1
ATOM 836 C C . ARG A 1 112 ? 6.213 -2.264 -11.662 1.00 95.06 112 ARG A C 1
ATOM 838 O O . ARG A 1 112 ? 5.739 -1.882 -12.728 1.00 95.06 112 ARG A O 1
ATOM 845 N N . HIS A 1 113 ? 7.415 -1.905 -11.237 1.00 92.94 113 HIS A N 1
ATOM 846 C CA . HIS A 1 113 ? 8.318 -1.086 -12.034 1.00 92.94 113 HIS A CA 1
ATOM 847 C C . HIS A 1 113 ? 9.011 -1.958 -13.080 1.00 92.94 113 HIS A C 1
ATOM 849 O O . HIS A 1 113 ? 9.620 -2.965 -12.735 1.00 92.94 113 HIS A O 1
ATOM 855 N N . LEU A 1 114 ? 8.899 -1.615 -14.363 1.00 92.94 114 LEU A N 1
ATOM 856 C CA . LEU A 1 114 ? 9.556 -2.357 -15.451 1.00 92.94 114 LEU A CA 1
ATOM 857 C C . LEU A 1 114 ? 10.988 -1.875 -15.689 1.00 92.94 114 LEU A C 1
ATOM 859 O O . LEU A 1 114 ? 11.836 -2.617 -16.176 1.00 92.94 114 LEU A O 1
ATOM 863 N N . GLU A 1 115 ? 11.257 -0.634 -15.304 1.00 92.50 115 GLU A N 1
ATOM 864 C CA . GLU A 1 115 ? 12.548 0.025 -15.411 1.00 92.50 115 GLU A CA 1
ATOM 865 C C . GLU A 1 115 ? 12.884 0.691 -14.075 1.00 92.50 115 GLU A C 1
ATOM 867 O O . GLU A 1 115 ? 12.010 0.901 -13.231 1.00 92.50 115 GLU A O 1
ATOM 872 N N . ARG A 1 116 ? 14.159 1.035 -13.875 1.00 89.94 116 ARG A N 1
ATOM 873 C CA . ARG A 1 116 ? 14.568 1.807 -12.703 1.00 89.94 116 ARG A CA 1
ATOM 874 C C . ARG A 1 116 ? 13.922 3.191 -12.754 1.00 89.94 116 ARG A C 1
ATOM 876 O O . ARG A 1 116 ? 14.179 3.948 -13.686 1.00 89.94 116 ARG A O 1
ATOM 883 N N . ALA A 1 117 ? 13.161 3.530 -11.719 1.00 87.00 117 ALA A N 1
ATOM 884 C CA . ALA A 1 117 ? 12.583 4.852 -11.552 1.00 87.00 117 ALA A CA 1
ATOM 885 C C . ALA A 1 117 ? 13.544 5.747 -10.766 1.00 87.00 117 ALA A C 1
ATOM 887 O O . ALA A 1 117 ? 13.936 5.418 -9.643 1.00 87.00 117 ALA A O 1
ATOM 888 N N . GLU A 1 118 ? 13.886 6.903 -11.328 1.00 86.50 118 GLU A N 1
ATOM 889 C CA . GLU A 1 118 ? 14.753 7.892 -10.686 1.00 86.50 118 GLU A CA 1
ATOM 890 C C . GLU A 1 118 ? 14.102 9.274 -10.671 1.00 86.50 118 GLU A C 1
ATOM 892 O O . GLU A 1 118 ? 13.485 9.705 -11.648 1.00 86.50 118 GLU A O 1
ATOM 897 N N . TRP A 1 119 ? 14.291 9.994 -9.565 1.00 80.81 119 TRP A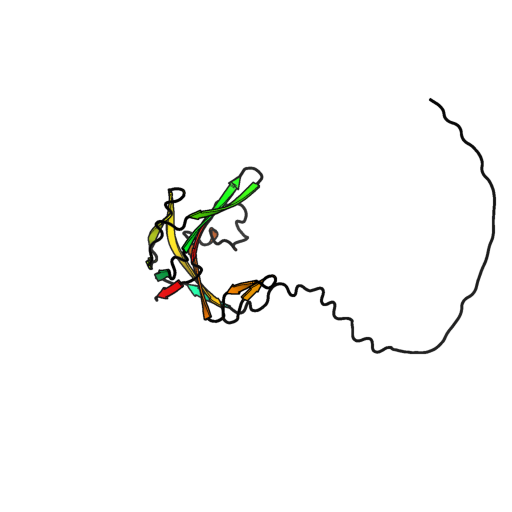 N 1
ATOM 898 C CA . TRP A 1 119 ? 13.899 11.392 -9.430 1.00 80.81 119 TRP A CA 1
ATOM 899 C C . TRP A 1 119 ? 15.028 12.212 -8.822 1.00 80.81 119 TRP A C 1
ATOM 901 O O . TRP A 1 119 ? 15.519 11.904 -7.737 1.00 80.81 119 TRP A O 1
ATOM 911 N N . GLN A 1 120 ? 15.440 13.277 -9.517 1.00 85.56 120 GLN A N 1
ATOM 912 C CA . GLN A 1 120 ? 16.552 14.145 -9.093 1.00 85.56 120 GLN A CA 1
ATOM 913 C C . GLN A 1 120 ? 17.827 13.360 -8.710 1.00 85.56 120 GLN A C 1
ATOM 915 O O . GLN A 1 120 ? 18.497 13.679 -7.729 1.00 85.56 120 GLN A O 1
ATOM 920 N N . GLY A 1 121 ? 18.143 12.304 -9.469 1.00 82.31 121 GLY A N 1
ATOM 921 C CA . GLY A 1 121 ? 19.314 11.451 -9.235 1.00 82.31 121 GLY A CA 1
ATOM 922 C C . GLY A 1 121 ? 19.188 10.486 -8.051 1.00 82.31 121 GLY A C 1
ATOM 923 O O . GLY A 1 121 ? 20.172 9.847 -7.689 1.00 82.31 121 GLY A O 1
ATOM 924 N N . LYS A 1 122 ? 18.006 10.371 -7.432 1.00 85.31 122 LYS A N 1
ATOM 925 C CA . LYS A 1 122 ? 17.709 9.355 -6.417 1.00 85.31 122 LYS A CA 1
ATOM 926 C C . LYS A 1 122 ? 16.860 8.247 -7.019 1.00 85.31 122 LYS A C 1
ATOM 928 O O . LYS A 1 122 ? 15.812 8.529 -7.600 1.00 85.31 122 LYS A O 1
ATOM 933 N N . THR A 1 123 ? 17.275 7.003 -6.813 1.00 87.50 123 THR A N 1
ATOM 934 C CA . THR A 1 123 ? 16.452 5.837 -7.132 1.00 87.50 123 THR A CA 1
ATOM 935 C C . THR A 1 123 ? 15.212 5.822 -6.247 1.00 87.50 123 THR A C 1
ATOM 937 O O . THR A 1 123 ? 15.315 5.834 -5.020 1.00 87.50 123 THR A O 1
ATOM 940 N N . LEU A 1 124 ? 14.044 5.807 -6.882 1.00 84.38 124 LEU A N 1
ATOM 941 C CA . LEU A 1 124 ? 12.745 5.637 -6.235 1.00 84.38 124 LEU A CA 1
ATOM 942 C C . LEU A 1 124 ? 12.310 4.171 -6.236 1.00 84.38 124 LEU A C 1
ATOM 944 O O . LEU A 1 124 ? 11.717 3.711 -5.265 1.00 84.38 124 LEU A O 1
ATOM 948 N N . ALA A 1 125 ? 12.616 3.450 -7.316 1.00 86.81 125 ALA A N 1
ATOM 949 C CA . ALA A 1 125 ? 12.309 2.037 -7.473 1.00 86.81 125 ALA A CA 1
ATOM 950 C C . ALA A 1 125 ? 13.313 1.374 -8.423 1.00 86.81 125 ALA A C 1
ATOM 952 O O . ALA A 1 125 ? 13.753 1.987 -9.397 1.00 86.81 125 ALA A O 1
ATOM 953 N N . GLU A 1 126 ? 13.670 0.123 -8.148 1.00 91.56 126 GLU A N 1
ATOM 954 C CA . GLU A 1 126 ? 14.469 -0.696 -9.063 1.00 91.56 126 GLU A CA 1
ATOM 955 C C . GLU A 1 126 ? 13.557 -1.420 -10.058 1.00 91.56 126 GLU A C 1
ATOM 957 O O . GLU A 1 126 ? 12.387 -1.684 -9.777 1.00 91.56 126 GLU A O 1
ATOM 962 N N . ALA A 1 127 ? 14.099 -1.791 -11.218 1.00 92.19 127 ALA A N 1
ATOM 963 C CA . ALA A 1 127 ? 13.366 -2.628 -12.160 1.00 92.19 127 ALA A CA 1
ATOM 964 C C . ALA A 1 127 ? 12.965 -3.961 -11.497 1.00 92.19 127 ALA A C 1
ATOM 966 O O . ALA A 1 127 ? 13.772 -4.623 -10.846 1.00 92.19 127 ALA A O 1
ATOM 967 N N . GLY A 1 128 ? 11.706 -4.348 -11.669 1.00 91.88 128 GLY A N 1
ATOM 968 C CA . GLY A 1 128 ? 11.087 -5.527 -11.075 1.00 91.88 128 GLY A CA 1
ATOM 969 C C . GLY A 1 128 ? 10.520 -5.323 -9.668 1.00 91.88 128 GLY A C 1
ATOM 970 O O . GLY A 1 128 ? 9.812 -6.213 -9.197 1.00 91.88 128 GLY A O 1
ATOM 971 N N . SER A 1 129 ? 10.774 -4.192 -8.996 1.00 93.50 129 SER A N 1
ATOM 972 C CA . SER A 1 129 ? 10.201 -3.960 -7.668 1.00 93.50 129 SER A CA 1
ATOM 973 C C . SER A 1 129 ? 8.686 -3.769 -7.748 1.00 93.50 129 SER A C 1
ATOM 975 O O . SER A 1 129 ? 8.158 -3.197 -8.708 1.00 93.50 129 SER A O 1
ATOM 977 N N . VAL A 1 130 ? 7.980 -4.258 -6.728 1.00 95.62 130 VAL A N 1
ATOM 978 C CA . VAL A 1 130 ? 6.524 -4.150 -6.629 1.00 95.62 130 VAL A CA 1
ATOM 979 C C . VAL A 1 130 ? 6.170 -3.346 -5.388 1.00 95.62 130 VAL A C 1
ATOM 981 O O . VAL A 1 130 ? 6.582 -3.675 -4.276 1.00 95.62 130 VAL A O 1
ATOM 984 N N . THR A 1 131 ? 5.401 -2.285 -5.597 1.00 95.69 131 THR A N 1
ATOM 985 C CA . THR A 1 131 ? 4.819 -1.462 -4.538 1.00 95.69 131 THR A CA 1
ATOM 986 C C . THR A 1 131 ? 3.321 -1.712 -4.467 1.00 95.69 131 THR A C 1
ATOM 988 O O . THR A 1 131 ? 2.690 -2.047 -5.473 1.00 95.69 131 THR A O 1
ATOM 991 N N . CYS A 1 132 ? 2.741 -1.564 -3.279 1.00 96.88 132 CYS A N 1
ATOM 992 C CA . CYS A 1 132 ? 1.314 -1.765 -3.065 1.00 96.88 132 CYS A CA 1
ATOM 993 C C . CYS A 1 132 ? 0.688 -0.575 -2.333 1.00 96.88 132 CYS A C 1
ATOM 995 O O . CYS A 1 132 ? 1.277 -0.012 -1.407 1.00 96.88 132 CYS A O 1
ATOM 997 N N . VAL A 1 133 ? -0.539 -0.231 -2.716 1.00 97.50 133 VAL A N 1
ATOM 998 C CA . VAL A 1 133 ? -1.377 0.769 -2.053 1.00 97.50 133 VAL A CA 1
ATOM 999 C C . VAL A 1 133 ? -2.681 0.110 -1.628 1.00 97.50 133 VAL A C 1
ATOM 1001 O O . VAL A 1 133 ? -3.388 -0.473 -2.448 1.00 97.50 133 VAL A O 1
ATOM 1004 N N . ILE A 1 134 ? -2.996 0.205 -0.339 1.00 97.75 134 ILE A N 1
ATOM 1005 C CA . ILE A 1 134 ? -4.208 -0.357 0.255 1.00 97.75 134 ILE A CA 1
ATOM 1006 C C . ILE A 1 134 ? -5.099 0.787 0.714 1.00 97.75 134 ILE A C 1
ATOM 1008 O O . ILE A 1 134 ? -4.656 1.663 1.462 1.00 97.75 134 ILE A O 1
ATOM 1012 N N . VAL A 1 135 ? -6.356 0.756 0.281 1.00 97.06 135 VAL A N 1
ATOM 1013 C CA . VAL A 1 135 ? -7.358 1.777 0.593 1.00 97.06 135 VAL A CA 1
ATOM 1014 C C . VAL A 1 135 ? -8.704 1.158 0.942 1.00 97.06 135 VAL A C 1
ATOM 1016 O O . VAL A 1 135 ? -9.021 0.025 0.563 1.00 97.06 135 VAL A O 1
ATOM 1019 N N . GLN A 1 136 ? -9.513 1.929 1.664 1.00 96.19 136 GLN A N 1
ATOM 1020 C CA . GLN A 1 136 ? -10.902 1.576 1.930 1.00 96.19 136 GLN A CA 1
ATOM 1021 C C . GLN A 1 136 ? -11.823 2.009 0.786 1.00 96.19 136 GLN A C 1
ATOM 1023 O O . GLN A 1 136 ? -12.781 1.307 0.473 1.00 96.19 136 GLN A O 1
ATOM 1028 N N . THR A 1 137 ? -11.551 3.145 0.149 1.00 93.81 137 THR A N 1
ATOM 1029 C CA . THR A 1 137 ? -12.286 3.616 -1.028 1.00 93.81 137 THR A CA 1
ATOM 1030 C C . THR A 1 137 ? -11.316 4.090 -2.104 1.00 93.81 137 THR A C 1
ATOM 1032 O O . THR A 1 137 ? -10.204 4.514 -1.804 1.00 93.81 137 THR A O 1
ATOM 1035 N N . ILE A 1 138 ? -11.720 4.043 -3.375 1.00 91.94 138 ILE A N 1
ATOM 1036 C CA . ILE A 1 138 ? -10.875 4.507 -4.492 1.00 91.94 138 ILE A CA 1
ATOM 1037 C C . ILE A 1 138 ? -10.582 6.022 -4.387 1.00 91.94 138 ILE A C 1
ATOM 1039 O O . ILE A 1 138 ? -9.526 6.483 -4.817 1.00 91.94 138 ILE A O 1
ATOM 1043 N N . SER A 1 139 ? -11.462 6.805 -3.750 1.00 89.75 139 SER A N 1
ATOM 1044 C CA . SER A 1 139 ? -11.225 8.226 -3.435 1.00 89.75 139 SER A CA 1
ATOM 1045 C C . SER A 1 139 ? -10.059 8.463 -2.469 1.00 89.75 139 SER A C 1
ATOM 1047 O O . SER A 1 139 ? -9.432 9.521 -2.526 1.00 89.75 139 SER A O 1
ATOM 1049 N N . ASP A 1 140 ? -9.710 7.474 -1.638 1.00 90.88 140 ASP A N 1
ATOM 1050 C CA . ASP A 1 140 ? -8.589 7.574 -0.695 1.00 90.88 140 ASP A CA 1
ATOM 1051 C C . ASP A 1 140 ? -7.218 7.417 -1.368 1.00 90.88 140 ASP A C 1
ATOM 1053 O O . ASP A 1 140 ? -6.188 7.588 -0.710 1.00 90.88 140 ASP A O 1
ATOM 1057 N N . LEU A 1 141 ? -7.173 7.090 -2.667 1.00 90.44 141 LEU A N 1
ATOM 1058 C CA . LEU A 1 141 ? -5.912 6.988 -3.393 1.00 90.44 141 LEU A CA 1
ATOM 1059 C C . LEU A 1 141 ? -5.155 8.330 -3.364 1.00 90.44 141 LEU A C 1
ATOM 1061 O O . LEU A 1 141 ? -5.755 9.396 -3.578 1.00 90.44 141 LEU A O 1
ATOM 1065 N N . PRO A 1 142 ? -3.827 8.296 -3.132 1.00 82.06 142 PRO A N 1
ATOM 1066 C CA . PRO A 1 142 ? -3.020 9.507 -3.005 1.00 82.06 142 PRO A CA 1
ATOM 1067 C C . PRO A 1 142 ? -2.992 10.330 -4.299 1.00 82.06 142 PRO A C 1
ATOM 1069 O O . PRO A 1 142 ? -3.032 11.555 -4.227 1.00 82.06 142 PRO A O 1
ATOM 1072 N N . ASP A 1 143 ? -3.023 9.665 -5.456 1.00 77.31 143 ASP A N 1
ATOM 1073 C CA . ASP A 1 143 ? -2.974 10.304 -6.779 1.00 77.31 143 ASP A CA 1
ATOM 1074 C C . ASP A 1 143 ? -4.369 10.642 -7.341 1.00 77.31 143 ASP A C 1
ATOM 1076 O O . ASP A 1 143 ? -4.496 11.022 -8.503 1.00 77.31 143 ASP A O 1
ATOM 1080 N N . ASN A 1 144 ? -5.439 10.478 -6.551 1.00 77.62 144 ASN A N 1
ATOM 1081 C CA . ASN A 1 144 ? -6.782 10.838 -6.996 1.00 77.62 144 ASN A CA 1
ATOM 1082 C C . ASN A 1 144 ? -7.031 12.347 -6.825 1.00 77.62 144 ASN A C 1
ATOM 1084 O O . ASN A 1 144 ? -7.278 12.829 -5.711 1.00 77.62 144 ASN A O 1
ATOM 1088 N N . ASP A 1 145 ? -6.976 13.067 -7.945 1.00 69.12 145 ASP A N 1
ATOM 1089 C CA . ASP A 1 145 ? -7.184 14.514 -8.036 1.00 69.12 145 ASP A CA 1
ATOM 1090 C C . ASP A 1 145 ? -8.659 14.942 -7.930 1.00 69.12 145 ASP A C 1
ATOM 1092 O O . ASP A 1 145 ? -8.922 16.116 -7.655 1.00 69.12 145 ASP A O 1
ATOM 1096 N N . GLU A 1 146 ? -9.621 14.024 -8.103 1.00 66.81 146 GLU A N 1
ATOM 1097 C CA . GLU A 1 146 ? -11.059 14.345 -8.051 1.00 66.81 146 GLU A CA 1
ATOM 1098 C C . GLU A 1 146 ? -11.497 14.804 -6.655 1.00 66.81 146 GLU A C 1
ATOM 1100 O O . GLU A 1 146 ? -12.330 15.699 -6.525 1.00 66.81 146 GLU A O 1
ATOM 1105 N N . ASP A 1 147 ? -10.877 14.250 -5.609 1.00 67.12 147 ASP A N 1
ATOM 1106 C CA . ASP A 1 147 ? -11.080 14.669 -4.223 1.00 67.12 147 ASP A CA 1
ATOM 1107 C C . ASP A 1 147 ? -9.759 15.078 -3.570 1.00 67.12 147 ASP A C 1
ATOM 1109 O O . ASP A 1 147 ? -9.283 14.505 -2.588 1.00 67.12 147 ASP A O 1
ATOM 1113 N N . ARG A 1 148 ? -9.123 16.106 -4.133 1.00 65.06 148 ARG A N 1
ATOM 1114 C CA . ARG A 1 148 ? -7.886 16.672 -3.577 1.00 65.06 148 ARG A CA 1
ATOM 1115 C C . ARG A 1 148 ? -8.066 17.301 -2.184 1.00 65.06 148 ARG A C 1
ATOM 1117 O O . ARG A 1 148 ? -7.077 17.625 -1.533 1.00 65.06 148 ARG A O 1
ATOM 1124 N N . TRP A 1 149 ? -9.307 17.500 -1.732 1.00 66.88 149 TRP A N 1
ATOM 1125 C CA . TRP A 1 149 ? -9.644 18.265 -0.527 1.00 66.88 149 TRP A CA 1
ATOM 1126 C C . TRP A 1 149 ? -10.339 17.442 0.565 1.00 66.88 149 TRP A C 1
ATOM 1128 O O . TRP A 1 149 ? -10.853 18.043 1.515 1.00 66.88 149 TRP A O 1
ATOM 1138 N N . GLY A 1 150 ? -10.372 16.116 0.436 1.00 77.31 150 GLY A N 1
ATOM 1139 C CA . GLY A 1 150 ? -10.912 15.187 1.426 1.00 77.31 150 GLY A CA 1
ATOM 1140 C C . GLY A 1 150 ? -9.879 14.722 2.455 1.00 77.31 150 GLY A C 1
ATOM 1141 O O . GLY A 1 150 ? -8.667 14.753 2.220 1.00 77.31 150 GLY A O 1
ATOM 1142 N N . ASP A 1 151 ? -10.370 14.273 3.610 1.00 86.94 151 ASP A N 1
ATOM 1143 C CA . ASP A 1 151 ? -9.558 13.467 4.520 1.00 86.94 151 ASP A CA 1
ATOM 1144 C C . ASP A 1 151 ? -9.351 12.090 3.879 1.00 86.94 151 ASP A C 1
ATOM 1146 O O . ASP A 1 151 ? -10.325 11.409 3.574 1.00 86.94 151 ASP A O 1
ATOM 1150 N N . LYS A 1 152 ? -8.095 11.675 3.698 1.00 90.94 152 LYS A N 1
ATOM 1151 C CA . LYS A 1 152 ? -7.740 10.389 3.074 1.00 90.94 152 LYS A CA 1
ATOM 1152 C C . LYS A 1 152 ? -6.919 9.546 4.026 1.00 90.94 152 LYS A C 1
ATOM 1154 O O . LYS A 1 152 ? -6.078 10.079 4.754 1.00 90.94 152 LYS A O 1
ATOM 1159 N N . LEU A 1 153 ? -7.101 8.233 3.983 1.00 94.25 153 LEU A N 1
ATOM 1160 C CA . LEU A 1 153 ? -6.279 7.280 4.724 1.00 94.25 153 LEU A CA 1
ATOM 1161 C C . LEU A 1 153 ? -5.900 6.119 3.807 1.00 94.25 153 LEU A C 1
ATOM 1163 O O . LEU A 1 153 ? -6.766 5.485 3.212 1.00 94.25 153 LEU A O 1
ATOM 1167 N N . TRP A 1 154 ? -4.609 5.825 3.718 1.00 96.62 154 TRP A N 1
ATOM 1168 C CA . TRP A 1 154 ? -4.110 4.718 2.908 1.00 96.62 154 TRP A CA 1
ATOM 1169 C C . TRP A 1 154 ? -2.896 4.072 3.561 1.00 96.62 154 TRP A C 1
ATOM 1171 O O . TRP A 1 154 ? -2.242 4.652 4.430 1.00 96.62 154 TRP A O 1
ATOM 1181 N N . ILE A 1 155 ? -2.577 2.857 3.131 1.00 97.12 155 ILE A N 1
ATOM 1182 C CA . ILE A 1 155 ? -1.325 2.186 3.475 1.00 97.12 155 ILE A CA 1
ATOM 1183 C C . ILE A 1 155 ? -0.496 2.082 2.206 1.00 97.12 155 ILE A C 1
ATOM 1185 O O . ILE A 1 155 ? -0.981 1.600 1.186 1.00 97.12 155 ILE A O 1
ATOM 1189 N N . HIS A 1 156 ? 0.752 2.529 2.278 1.00 97.12 156 HIS A N 1
ATOM 1190 C CA . HIS A 1 156 ? 1.740 2.334 1.229 1.00 97.12 156 HIS A CA 1
ATOM 1191 C C . HIS A 1 156 ? 2.750 1.281 1.681 1.00 97.12 156 HIS A C 1
ATOM 1193 O O . HIS A 1 156 ? 3.284 1.363 2.789 1.00 97.12 156 HIS A O 1
ATOM 1199 N N . VAL A 1 157 ? 3.004 0.300 0.821 1.00 97.19 157 VAL A N 1
ATOM 1200 C CA . VAL A 1 157 ? 3.964 -0.783 1.033 1.00 97.19 157 VAL A CA 1
ATOM 1201 C C . VAL A 1 157 ? 5.010 -0.678 -0.065 1.00 97.19 157 VAL A C 1
ATOM 1203 O O . VAL A 1 157 ? 4.707 -0.946 -1.227 1.00 97.19 157 VAL A O 1
ATOM 1206 N N . SER A 1 158 ? 6.228 -0.258 0.282 1.00 95.06 158 SER A N 1
ATOM 1207 C CA . SER A 1 158 ? 7.266 -0.014 -0.731 1.00 95.06 158 SER A CA 1
ATOM 1208 C C . SER A 1 158 ? 7.907 -1.293 -1.277 1.00 95.06 158 SER A C 1
ATOM 1210 O O . SER A 1 158 ? 8.650 -1.228 -2.249 1.00 95.06 158 SER A O 1
ATOM 1212 N N . ASP A 1 159 ? 7.657 -2.434 -0.637 1.00 95.38 159 ASP A N 1
ATOM 1213 C CA . ASP A 1 159 ? 8.125 -3.745 -1.079 1.00 95.38 159 ASP A CA 1
ATOM 1214 C C . ASP A 1 159 ? 7.102 -4.816 -0.678 1.00 95.38 159 ASP A C 1
ATOM 1216 O O . ASP A 1 159 ? 6.943 -5.132 0.510 1.00 95.38 159 ASP A O 1
ATOM 1220 N N . CYS A 1 160 ? 6.357 -5.320 -1.660 1.00 95.56 160 CYS A N 1
ATOM 1221 C CA . CYS A 1 160 ? 5.305 -6.308 -1.462 1.00 95.56 160 CYS A CA 1
ATOM 1222 C C . CYS A 1 160 ? 5.398 -7.470 -2.456 1.00 95.56 160 CYS A C 1
ATOM 1224 O O . CYS A 1 160 ? 5.823 -7.327 -3.598 1.00 95.56 160 CYS A O 1
ATOM 1226 N N . GLU A 1 161 ? 4.922 -8.633 -2.022 1.00 96.94 161 GLU A N 1
ATOM 1227 C CA . GLU A 1 161 ? 4.651 -9.781 -2.885 1.00 96.94 161 GLU A CA 1
ATOM 1228 C C . GLU A 1 161 ? 3.137 -9.920 -3.062 1.00 96.94 161 GLU A C 1
ATOM 1230 O O . GLU A 1 161 ? 2.395 -9.912 -2.077 1.00 96.94 161 GLU A O 1
ATOM 1235 N N . VAL A 1 162 ? 2.684 -10.030 -4.309 1.00 95.81 162 VAL A N 1
ATOM 1236 C CA . VAL A 1 162 ? 1.264 -10.152 -4.663 1.00 95.81 162 VAL A CA 1
ATOM 1237 C C . VAL A 1 162 ? 0.860 -11.622 -4.692 1.00 95.81 162 VAL A C 1
ATOM 1239 O O . VAL A 1 162 ? 1.551 -12.437 -5.298 1.00 95.81 162 VAL A O 1
ATOM 1242 N N . LEU A 1 163 ? -0.267 -11.943 -4.057 1.00 91.75 163 LEU A N 1
ATOM 1243 C CA . LEU A 1 163 ? -0.889 -13.264 -4.065 1.00 91.75 163 LEU A CA 1
ATOM 1244 C C . LEU A 1 163 ? -2.293 -13.158 -4.695 1.00 91.75 163 LEU A C 1
ATOM 1246 O O . LEU A 1 163 ? -3.069 -12.264 -4.337 1.00 91.75 163 LEU A O 1
ATOM 1250 N N . GLU A 1 164 ? -2.600 -14.054 -5.639 1.00 73.81 164 GLU A N 1
ATOM 1251 C CA . GLU A 1 164 ? -3.893 -14.121 -6.356 1.00 73.81 164 GLU A CA 1
ATOM 1252 C C . GLU A 1 164 ? -5.051 -14.708 -5.530 1.00 73.81 164 GLU A C 1
ATOM 1254 O O . GLU A 1 164 ? -4.802 -15.591 -4.675 1.00 73.81 164 GLU A O 1
#

Sequence (164 aa):
MKSERPLSPRFSMALVLSMMCLTSSACSNSKPAVDTSQNDRARGLAVEKGEAKKIIVKNNSATMYQHKKFYITLSSGPVGSSGIPTAISLGDTVFAKGQGKELTAKHIFWTRHLERAEWQGKTLAEAGSVTCVIVQTISDLPDNDEDRWGDKLWIHVSDCEVLE

Foldseek 3Di:
DDDDDDDDDDDDDDDDDDDDDDDDDDPPPPPPPPPPPPDPFKDQPDKDKDWFQKKFFPPLQKWKKKWDADPPDIDIDTQASPQADRMDGQQDWTFGPSNGDIFHFNTKMKMAGQAFIGGPNDTPDHHGFMKIKGHNDPCLDPPDPVCPRDIHMIMIRRGMDGDD

Radius of gyration: 30.22 Å; chains: 1; bounding box: 36×89×66 Å

pLDDT: mean 78.42, std 20.92, range [37.41, 98.19]

Secondary structure (DSSP, 8-state):
-----------------------------------TTS-TTEE---EEEEE-SEEEE-TT-EEEEEEEE-SS-EEEEEEESTT--SEEETT-EEEETTTTEEEE-SEEEEEEESS-EEETTEEEE-TT-EEEEEESSGGG-TT--TTTTS-EEEEEESSEEEE-